Protein AF-A0A413KBB9-F1 (afdb_monomer_lite)

Secondary structure (DSSP, 8-state):
-PPPHHHHHTT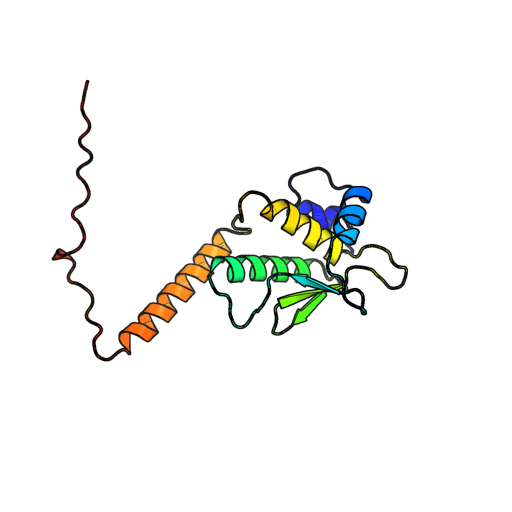T-SS---HHHHHHHHHTS---TTSEEEESS-GGG-SSHHHHHHHHHHHHHHHHTT-TTEEEETTEEEEE-B-TTSPBPHHHHHHHHHHHHHTTT---S-HHHHHHHHHHHHHHHHHHHHTSTT--PPPGGGS-----------

Foldseek 3Di:
DADDLQRLLVLAAPDHDDQVLLVVVLVVFPQDPQQKGFDLFAQPCPVDLQSVLQQVVLVVSVVVNVFPQWDDDRTGIIGRQADPVRGGGSSSSNVSSVCNNCVPPNDRSDPVSSVVSRVVVVVVVVVVLVPDPDDDDPPPVPVDPPPPPPPPDD

Sequence (154 aa):
MTITLEQAAERFIPHEFTIDGLDKWLTNQNIDVDGDSRFFHSWHHYENALDEANANVCIRELKGMDADCWTNHDNGIIVHMRDENGEPTIGAAFMYGVEEYLTDAYPVLDDTEFSEVEDRWLRDWFDQEKGAKDWEPKPLAEAIPPREIQFKRN

Structure (mmCIF, N/CA/C/O backbone):
data_AF-A0A413KBB9-F1
#
_entry.id   AF-A0A413KBB9-F1
#
loop_
_atom_site.group_PDB
_atom_site.id
_atom_site.type_symbol
_atom_site.label_atom_id
_atom_site.label_alt_id
_atom_site.label_comp_id
_atom_site.label_asym_id
_atom_site.label_entity_id
_atom_site.label_seq_id
_atom_site.pdbx_PDB_ins_code
_atom_site.Cartn_x
_atom_site.Cartn_y
_atom_site.Cartn_z
_atom_site.occupancy
_atom_site.B_iso_or_equiv
_atom_site.auth_seq_id
_atom_site.auth_comp_id
_atom_site.auth_asym_id
_atom_site.auth_atom_id
_atom_site.pdbx_PDB_model_num
ATOM 1 N N . MET A 1 1 ? -11.221 -2.713 -17.717 1.00 52.22 1 MET A N 1
ATOM 2 C CA . MET A 1 1 ? -10.497 -1.548 -18.270 1.00 52.22 1 MET A CA 1
ATOM 3 C C . MET A 1 1 ? -9.128 -1.609 -17.634 1.00 52.22 1 MET A C 1
ATOM 5 O O . MET A 1 1 ? -9.079 -1.579 -16.417 1.00 52.22 1 MET A O 1
ATOM 9 N N . THR A 1 2 ? -8.070 -1.832 -18.410 1.00 72.31 2 THR A N 1
ATOM 10 C CA . THR A 1 2 ? -6.716 -2.016 -17.863 1.00 72.31 2 THR A CA 1
ATOM 11 C C . THR A 1 2 ? -6.136 -0.649 -17.515 1.00 72.31 2 THR A C 1
ATOM 13 O O . THR A 1 2 ? -6.118 0.228 -18.380 1.00 72.31 2 THR A O 1
ATOM 16 N N . ILE A 1 3 ? -5.739 -0.449 -16.258 1.00 87.19 3 ILE A N 1
ATOM 17 C CA . ILE A 1 3 ? -5.095 0.789 -15.799 1.00 87.19 3 ILE A CA 1
ATOM 18 C C . ILE A 1 3 ? -3.593 0.782 -16.129 1.00 87.19 3 ILE A C 1
ATOM 20 O O . ILE A 1 3 ? -3.018 -0.281 -16.357 1.00 87.19 3 ILE A O 1
ATOM 24 N N . THR A 1 4 ? -2.960 1.954 -16.180 1.00 91.12 4 THR A N 1
ATOM 25 C CA . THR A 1 4 ? -1.511 2.098 -16.418 1.00 91.12 4 THR A CA 1
ATOM 26 C C . THR A 1 4 ? -0.709 2.146 -15.111 1.00 91.12 4 THR A C 1
ATOM 28 O O . THR A 1 4 ? -1.274 2.371 -14.042 1.00 91.12 4 THR A O 1
ATOM 31 N N . LEU A 1 5 ? 0.621 1.972 -15.194 1.00 92.25 5 LEU A N 1
ATOM 32 C CA . LEU A 1 5 ? 1.537 2.145 -14.050 1.00 92.25 5 LEU A CA 1
ATOM 33 C C . LEU A 1 5 ? 1.397 3.541 -13.426 1.00 92.25 5 LEU A C 1
ATOM 35 O O . LEU A 1 5 ? 1.268 3.673 -12.215 1.00 92.25 5 LEU A O 1
ATOM 39 N N . GLU A 1 6 ? 1.353 4.569 -14.273 1.00 93.50 6 GLU A N 1
ATOM 40 C CA . GLU A 1 6 ? 1.140 5.962 -13.874 1.00 93.50 6 GLU A CA 1
ATOM 41 C C . GLU A 1 6 ? -0.170 6.122 -13.096 1.00 93.50 6 GLU A C 1
ATOM 43 O O . GLU A 1 6 ? -0.155 6.578 -11.960 1.00 93.50 6 GLU A O 1
ATOM 48 N N . GLN A 1 7 ? -1.287 5.621 -13.634 1.00 91.75 7 GLN A N 1
ATOM 49 C CA . GLN A 1 7 ? -2.593 5.687 -12.966 1.00 91.75 7 GLN A CA 1
ATOM 50 C C . GLN A 1 7 ? -2.635 4.939 -11.625 1.00 91.75 7 GLN A C 1
ATOM 52 O O . GLN A 1 7 ? -3.439 5.288 -10.759 1.00 91.75 7 GLN A O 1
ATOM 57 N N . ALA A 1 8 ? -1.820 3.895 -11.464 1.00 91.50 8 ALA A N 1
ATOM 58 C CA . ALA A 1 8 ? -1.697 3.159 -10.211 1.00 91.50 8 ALA A CA 1
ATOM 59 C C . ALA A 1 8 ? -0.905 3.958 -9.166 1.00 91.50 8 ALA A C 1
ATOM 61 O O . ALA A 1 8 ? -1.345 4.074 -8.022 1.00 91.50 8 ALA A O 1
ATOM 62 N N . ALA A 1 9 ? 0.228 4.541 -9.566 1.00 90.88 9 ALA A N 1
ATOM 63 C CA . ALA A 1 9 ? 1.073 5.349 -8.691 1.00 90.88 9 ALA A CA 1
ATOM 64 C C . ALA A 1 9 ? 0.386 6.661 -8.278 1.00 90.88 9 ALA A C 1
ATOM 66 O O . ALA A 1 9 ? 0.387 7.021 -7.101 1.00 90.88 9 ALA A O 1
ATOM 67 N N . GLU A 1 10 ? -0.272 7.338 -9.224 1.00 91.19 10 GLU A N 1
ATOM 68 C CA . GLU A 1 10 ? -0.958 8.628 -9.041 1.00 91.19 10 GLU A CA 1
ATOM 69 C C . GLU A 1 10 ? -2.121 8.605 -8.045 1.00 91.19 10 GLU A C 1
ATOM 71 O O . GLU A 1 10 ? -2.655 9.654 -7.689 1.00 91.19 10 GLU A O 1
ATOM 76 N N . ARG A 1 11 ? -2.503 7.428 -7.538 1.00 86.38 11 ARG A N 1
ATOM 77 C CA . ARG A 1 11 ? -3.451 7.324 -6.424 1.00 86.38 11 ARG A CA 1
ATOM 78 C C . ARG A 1 11 ? -2.941 7.995 -5.157 1.00 86.38 11 ARG A C 1
ATOM 80 O O . ARG A 1 11 ? -3.740 8.593 -4.442 1.00 86.38 11 ARG A O 1
ATOM 87 N N . PHE A 1 12 ? -1.644 7.873 -4.890 1.00 88.00 12 PHE A N 1
ATOM 88 C CA . PHE A 1 12 ? -1.044 8.329 -3.638 1.00 88.00 12 PHE A CA 1
ATOM 89 C C . PHE A 1 12 ? 0.277 9.073 -3.828 1.00 88.00 12 PHE A C 1
ATOM 91 O O . PHE A 1 12 ? 0.669 9.821 -2.935 1.00 88.00 12 PHE A O 1
ATOM 98 N N . ILE A 1 13 ? 0.941 8.946 -4.982 1.00 88.25 13 ILE A N 1
ATOM 99 C CA . ILE A 1 13 ? 2.221 9.619 -5.199 1.00 88.25 13 ILE A CA 1
ATOM 100 C C . ILE A 1 13 ? 2.046 11.153 -5.115 1.00 88.25 13 ILE A C 1
ATOM 102 O O . ILE A 1 13 ? 1.178 11.724 -5.780 1.00 88.25 13 ILE A O 1
ATOM 106 N N . PRO A 1 14 ? 2.841 11.857 -4.289 1.00 83.06 14 PRO A N 1
ATOM 107 C CA . PRO A 1 14 ? 2.650 13.290 -4.058 1.00 83.06 14 PRO A CA 1
ATOM 108 C C . PRO A 1 14 ? 3.255 14.173 -5.165 1.00 83.06 14 PRO A C 1
ATOM 110 O O . PRO A 1 14 ? 3.176 15.401 -5.094 1.00 83.06 14 PRO A O 1
ATOM 113 N N . HIS A 1 15 ? 3.892 13.570 -6.169 1.00 84.69 15 HIS A N 1
ATOM 114 C CA . HIS A 1 15 ? 4.622 14.245 -7.240 1.00 84.69 15 HIS A CA 1
ATOM 115 C C . HIS A 1 15 ? 4.411 13.551 -8.592 1.00 84.69 15 HIS A C 1
ATOM 117 O O . HIS A 1 15 ? 3.754 12.524 -8.673 1.00 84.69 15 HIS A O 1
ATOM 123 N N . GLU A 1 16 ? 4.983 14.099 -9.665 1.00 89.50 16 GLU A N 1
ATOM 124 C CA . GLU A 1 16 ? 4.898 13.497 -11.001 1.00 89.50 16 GLU A CA 1
ATOM 125 C C . GLU A 1 16 ? 5.504 12.084 -11.015 1.00 89.50 16 GLU A C 1
ATOM 127 O O . GLU A 1 16 ? 6.599 11.855 -10.484 1.00 89.50 16 GLU A O 1
ATOM 132 N N . PHE A 1 17 ? 4.781 11.135 -11.611 1.00 92.25 17 PHE A N 1
ATOM 133 C CA . PHE A 1 17 ? 5.244 9.764 -11.770 1.00 92.25 17 PHE A CA 1
ATOM 134 C C . PHE A 1 17 ? 6.351 9.680 -12.826 1.00 92.25 17 PHE A C 1
ATOM 136 O O . PHE A 1 17 ? 6.255 10.254 -13.909 1.00 92.25 17 PHE A O 1
ATOM 143 N N . THR A 1 18 ? 7.397 8.904 -12.536 1.00 93.81 18 THR A N 1
ATOM 144 C CA . THR A 1 18 ? 8.439 8.582 -13.518 1.00 93.81 18 THR A CA 1
ATOM 145 C C . THR A 1 18 ? 8.792 7.102 -13.448 1.00 93.81 18 THR A C 1
ATOM 147 O O . THR A 1 18 ? 8.936 6.542 -12.360 1.00 93.81 18 THR A O 1
ATOM 150 N N . ILE A 1 19 ? 8.977 6.474 -14.614 1.00 92.81 19 ILE A N 1
ATOM 151 C CA . ILE A 1 19 ? 9.423 5.074 -14.703 1.00 92.81 19 ILE A CA 1
ATOM 152 C C . ILE A 1 19 ? 10.806 4.906 -14.065 1.00 92.81 19 ILE A C 1
ATOM 154 O O . ILE A 1 19 ? 10.997 3.990 -13.274 1.00 92.81 19 ILE A O 1
ATOM 158 N N . ASP A 1 20 ? 11.732 5.840 -14.303 1.00 93.38 20 ASP A N 1
ATOM 159 C CA . ASP A 1 20 ? 13.063 5.822 -13.682 1.00 93.38 20 ASP A CA 1
ATOM 160 C C . ASP A 1 20 ? 12.996 5.875 -12.142 1.00 93.38 20 ASP A C 1
ATOM 162 O O . ASP A 1 20 ? 13.803 5.243 -11.457 1.00 93.38 20 ASP A O 1
ATOM 166 N N . GLY A 1 21 ? 12.039 6.629 -11.585 1.00 92.44 21 GLY A N 1
ATOM 167 C CA . GLY A 1 21 ? 11.790 6.697 -10.145 1.00 92.44 21 GLY A CA 1
ATOM 168 C C . GLY A 1 21 ? 11.307 5.361 -9.587 1.00 92.44 21 GLY A C 1
ATOM 169 O O . GLY A 1 21 ? 11.883 4.863 -8.618 1.00 92.44 21 GLY A O 1
ATOM 170 N N . LEU A 1 22 ? 10.324 4.749 -10.254 1.00 93.81 22 LEU A N 1
ATOM 171 C CA . LEU A 1 22 ? 9.814 3.420 -9.919 1.00 93.81 22 LEU A CA 1
ATOM 172 C C . LEU A 1 22 ? 10.915 2.356 -9.993 1.00 93.81 22 LEU A C 1
ATOM 174 O O . LEU A 1 22 ? 11.084 1.584 -9.052 1.00 93.81 22 LEU A O 1
ATOM 178 N N . ASP A 1 23 ? 11.707 2.332 -11.065 1.00 92.88 23 ASP A N 1
ATOM 179 C CA . ASP A 1 23 ? 12.799 1.369 -11.212 1.00 92.88 23 ASP A CA 1
ATOM 180 C C . ASP A 1 23 ? 13.868 1.550 -10.135 1.00 92.88 23 ASP A C 1
ATOM 182 O O . ASP A 1 23 ? 14.328 0.572 -9.541 1.00 92.88 23 ASP A O 1
ATOM 186 N N . LYS A 1 24 ? 14.236 2.795 -9.820 1.00 92.38 24 LYS A N 1
ATOM 187 C CA . LYS A 1 24 ? 15.177 3.080 -8.735 1.00 92.38 24 LYS A CA 1
ATOM 188 C C . LYS A 1 24 ? 14.621 2.643 -7.381 1.00 92.38 24 LYS A C 1
ATOM 190 O O . LYS A 1 24 ? 15.363 2.056 -6.594 1.00 92.38 24 LYS A O 1
ATOM 195 N N . TRP A 1 25 ? 13.349 2.909 -7.101 1.00 92.75 25 TRP A N 1
ATOM 196 C CA . TRP A 1 25 ? 12.696 2.439 -5.882 1.00 92.75 25 TRP A CA 1
ATOM 197 C C . TRP A 1 25 ? 12.706 0.906 -5.817 1.00 92.75 25 TRP A C 1
ATOM 199 O O . TRP A 1 25 ? 13.171 0.359 -4.820 1.00 92.75 25 TRP A O 1
ATOM 209 N N . LEU A 1 26 ? 12.361 0.217 -6.913 1.00 92.44 26 LEU A N 1
ATOM 210 C CA . LEU A 1 26 ? 12.401 -1.247 -7.022 1.00 92.44 26 LEU A CA 1
ATOM 211 C C . LEU A 1 26 ? 13.779 -1.836 -6.704 1.00 92.44 26 LEU A C 1
ATOM 213 O O . LEU A 1 26 ? 13.853 -2.897 -6.091 1.00 92.44 26 LEU A O 1
ATOM 217 N N . THR A 1 27 ? 14.879 -1.164 -7.070 1.00 88.81 27 THR A N 1
ATOM 218 C CA . THR A 1 27 ? 16.230 -1.657 -6.724 1.00 88.81 27 THR A CA 1
ATOM 219 C C . THR A 1 27 ? 16.529 -1.666 -5.225 1.00 88.81 27 THR A C 1
ATOM 221 O O . THR A 1 27 ? 17.425 -2.389 -4.792 1.00 88.81 27 THR A O 1
ATOM 224 N N . ASN A 1 28 ? 15.796 -0.877 -4.437 1.00 86.75 28 ASN A N 1
ATOM 225 C CA . ASN A 1 28 ? 15.957 -0.799 -2.987 1.00 86.75 28 ASN A CA 1
ATOM 226 C C . ASN A 1 28 ? 14.958 -1.690 -2.235 1.00 86.75 28 ASN A C 1
ATOM 228 O O . ASN A 1 28 ? 15.038 -1.782 -1.010 1.00 86.75 28 ASN A O 1
ATOM 232 N N . GLN A 1 29 ? 14.030 -2.335 -2.946 1.00 86.62 29 GLN A N 1
ATOM 233 C CA . GLN A 1 29 ? 13.030 -3.205 -2.345 1.00 86.62 29 GLN A CA 1
ATOM 234 C C . GLN A 1 29 ? 13.617 -4.576 -2.012 1.00 86.62 29 GLN A C 1
ATOM 236 O O . GLN A 1 29 ? 14.437 -5.127 -2.751 1.00 86.62 29 GLN A O 1
ATOM 241 N N . ASN A 1 30 ? 13.176 -5.147 -0.891 1.00 81.75 30 ASN A N 1
ATOM 242 C CA . ASN A 1 30 ? 13.556 -6.499 -0.493 1.00 81.75 30 ASN A CA 1
ATOM 243 C C . ASN A 1 30 ? 12.678 -7.525 -1.224 1.00 81.75 30 ASN A C 1
ATOM 245 O O . ASN A 1 30 ? 11.781 -8.119 -0.628 1.00 81.75 30 ASN A O 1
ATOM 249 N N . ILE A 1 31 ? 12.929 -7.663 -2.525 1.00 84.62 31 ILE A N 1
ATOM 250 C CA . ILE A 1 31 ? 12.218 -8.575 -3.420 1.00 84.62 31 ILE A CA 1
ATOM 251 C C . ILE A 1 31 ? 12.733 -9.999 -3.191 1.00 84.62 31 ILE A C 1
ATOM 253 O O . ILE A 1 31 ? 13.946 -10.232 -3.190 1.00 84.62 31 ILE A O 1
ATOM 257 N N . ASP A 1 32 ? 11.826 -10.945 -2.972 1.00 83.69 32 ASP A N 1
ATOM 258 C CA . ASP A 1 32 ? 12.185 -12.346 -2.783 1.00 83.69 32 ASP A CA 1
ATOM 259 C C . ASP A 1 32 ? 12.524 -13.064 -4.105 1.00 83.69 32 ASP A C 1
ATOM 261 O O . ASP A 1 32 ? 12.627 -12.464 -5.177 1.00 83.69 32 ASP A O 1
ATOM 265 N N . VAL A 1 33 ? 12.773 -14.374 -4.020 1.00 80.50 33 VAL A N 1
ATOM 266 C CA . VAL A 1 33 ? 13.179 -15.191 -5.176 1.00 80.50 33 VAL A CA 1
ATOM 267 C C . VAL A 1 33 ? 12.089 -15.335 -6.238 1.00 80.50 33 VAL A C 1
ATOM 269 O O . VAL A 1 33 ? 12.428 -15.639 -7.381 1.00 80.50 33 VAL A O 1
ATOM 272 N N . ASP A 1 34 ? 10.827 -15.120 -5.868 1.00 80.44 34 ASP A N 1
ATOM 273 C CA . ASP A 1 34 ? 9.669 -15.236 -6.753 1.00 80.44 34 ASP A CA 1
ATOM 274 C C . ASP A 1 34 ? 9.286 -13.878 -7.366 1.00 80.44 34 ASP A C 1
ATOM 276 O O . ASP A 1 34 ? 8.425 -13.811 -8.241 1.00 80.44 34 ASP A O 1
ATOM 280 N N . GLY A 1 35 ? 9.995 -12.807 -6.991 1.00 83.25 35 GLY A N 1
ATOM 281 C CA . GLY A 1 35 ? 9.743 -11.461 -7.493 1.00 83.25 35 GLY A CA 1
ATOM 282 C C . GLY A 1 35 ? 8.777 -10.665 -6.623 1.00 83.25 35 GLY A C 1
ATOM 283 O O . GLY A 1 35 ? 8.288 -9.629 -7.078 1.00 83.25 35 GLY A O 1
ATOM 284 N N . ASP A 1 36 ? 8.539 -11.092 -5.383 1.00 88.62 36 ASP A N 1
ATOM 285 C CA . ASP A 1 36 ? 7.502 -10.527 -4.527 1.00 88.62 36 ASP A CA 1
ATOM 286 C C . ASP A 1 36 ? 8.075 -9.625 -3.439 1.00 88.62 36 ASP A C 1
ATOM 288 O O . ASP A 1 36 ? 9.158 -9.860 -2.899 1.00 88.62 36 ASP A O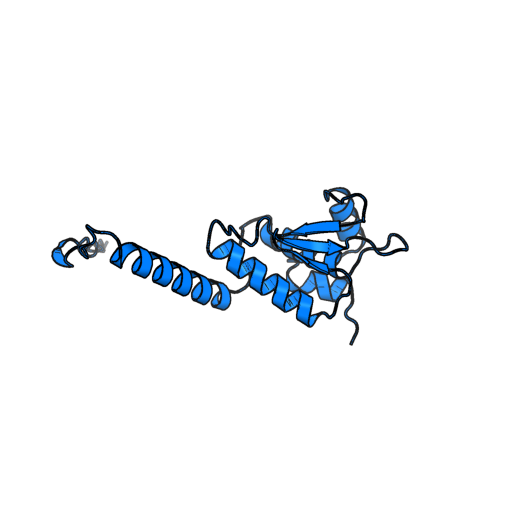 1
ATOM 292 N N . SER A 1 37 ? 7.320 -8.588 -3.080 1.00 89.25 37 SER A N 1
ATOM 293 C CA . SER A 1 37 ? 7.568 -7.779 -1.887 1.00 89.25 37 SER A CA 1
ATOM 294 C C . SER A 1 37 ? 6.344 -7.773 -0.982 1.00 89.25 37 SER A C 1
ATOM 296 O O . SER A 1 37 ? 5.219 -8.059 -1.399 1.00 89.25 37 SER A O 1
ATOM 298 N N . ARG A 1 38 ? 6.568 -7.454 0.293 1.00 86.44 38 ARG A N 1
ATOM 299 C CA . ARG A 1 38 ? 5.513 -7.377 1.305 1.00 86.44 38 ARG A CA 1
ATOM 300 C C . ARG A 1 38 ? 5.233 -5.943 1.693 1.00 86.44 38 ARG A C 1
ATOM 302 O O . ARG A 1 38 ? 6.149 -5.177 1.972 1.00 86.44 38 ARG A O 1
ATOM 309 N N . PHE A 1 39 ? 3.950 -5.661 1.841 1.00 77.25 39 PHE A N 1
ATOM 310 C CA . PHE A 1 39 ? 3.418 -4.389 2.283 1.00 77.25 39 PHE A CA 1
ATOM 311 C C . PHE A 1 39 ? 2.517 -4.595 3.517 1.00 77.25 39 PHE A C 1
ATOM 313 O O . PHE A 1 39 ? 1.803 -5.597 3.582 1.00 77.25 39 PHE A O 1
ATOM 320 N N . PHE A 1 40 ? 2.600 -3.694 4.513 1.00 73.25 40 PHE A N 1
ATOM 321 C CA . PHE A 1 40 ? 1.959 -3.795 5.844 1.00 73.25 40 PHE A CA 1
ATOM 322 C C . PHE A 1 40 ? 2.100 -5.183 6.507 1.00 73.25 40 PHE A C 1
ATOM 324 O O . PHE A 1 40 ? 1.244 -6.060 6.380 1.00 73.25 40 PHE A O 1
ATOM 331 N N . HIS A 1 41 ? 3.212 -5.402 7.215 1.00 61.72 41 HIS A N 1
ATOM 332 C CA . HIS A 1 41 ? 3.543 -6.703 7.807 1.00 61.72 41 HIS A CA 1
ATOM 333 C C . HIS A 1 41 ? 2.536 -7.121 8.900 1.00 61.72 41 HIS A C 1
ATOM 335 O O . HIS A 1 41 ? 2.216 -6.329 9.783 1.00 61.72 41 HIS A O 1
ATOM 341 N N . SER A 1 42 ? 2.153 -8.407 8.921 1.00 51.91 42 SER A N 1
ATOM 342 C CA . SER A 1 42 ? 1.401 -9.086 10.006 1.00 51.91 42 SER A CA 1
ATOM 343 C C . SER A 1 42 ? -0.097 -8.724 10.153 1.00 51.91 42 SER A C 1
ATOM 345 O O . SER A 1 42 ? -0.539 -8.214 11.176 1.00 51.91 42 SER A O 1
ATOM 347 N N . TRP A 1 43 ? -0.912 -9.122 9.166 1.00 46.44 43 TRP A N 1
ATOM 348 C CA . TRP A 1 43 ? -2.382 -8.953 9.113 1.00 46.44 43 TRP A CA 1
ATOM 349 C C . TRP A 1 43 ? -3.160 -9.466 10.347 1.00 46.44 43 TRP A C 1
ATOM 351 O O . TRP A 1 43 ? -4.193 -8.914 10.716 1.00 46.44 43 TRP A O 1
ATOM 361 N N . HIS A 1 44 ? -2.695 -10.521 11.023 1.00 49.19 44 HIS A N 1
ATOM 362 C CA . HIS A 1 44 ? -3.370 -11.053 12.223 1.00 49.19 44 HIS A CA 1
ATOM 363 C C . HIS A 1 44 ? -2.991 -10.353 13.534 1.00 49.19 44 HIS A C 1
ATOM 365 O O . HIS A 1 44 ? -3.559 -10.663 14.584 1.00 49.19 44 HIS A O 1
ATOM 371 N N . HIS A 1 45 ? -2.040 -9.424 13.475 1.00 54.09 45 HIS A N 1
ATOM 372 C CA . HIS A 1 45 ? -1.516 -8.692 14.619 1.00 54.09 45 HIS A CA 1
ATOM 373 C C . HIS A 1 45 ? -1.248 -7.245 14.229 1.00 54.09 45 HIS A C 1
ATOM 375 O O . HIS A 1 45 ? -0.166 -6.732 14.510 1.00 54.09 45 HIS A O 1
ATOM 381 N N . TYR A 1 46 ? -2.215 -6.584 13.583 1.00 63.22 46 TYR A N 1
ATOM 382 C CA . TYR A 1 46 ? -2.180 -5.129 13.547 1.00 63.22 46 TYR A CA 1
ATOM 383 C C . TYR A 1 46 ? -1.932 -4.641 14.972 1.00 63.22 46 TYR A C 1
ATOM 385 O O . TYR A 1 46 ? -2.638 -5.028 15.904 1.00 63.22 46 TYR A O 1
ATOM 393 N N . GLU A 1 47 ? -0.856 -3.885 15.161 1.00 69.12 47 GLU A N 1
ATOM 394 C CA . GLU A 1 47 ? -0.494 -3.374 16.483 1.00 69.12 47 GLU A CA 1
ATOM 395 C C . GLU A 1 47 ? -1.321 -2.125 16.818 1.00 69.12 47 GLU A C 1
ATOM 397 O O . GLU A 1 47 ? -1.413 -1.719 17.976 1.00 69.12 47 GLU A O 1
ATOM 402 N N . ASN A 1 48 ? -1.936 -1.517 15.799 1.00 78.88 48 ASN A N 1
ATOM 403 C CA . ASN A 1 48 ? -2.743 -0.314 15.908 1.00 78.88 48 ASN A CA 1
ATOM 404 C C . ASN A 1 48 ? -3.805 -0.230 14.790 1.00 78.88 48 ASN A C 1
ATOM 406 O O . ASN A 1 48 ? -3.688 -0.853 13.735 1.00 78.88 48 ASN A O 1
ATOM 410 N N . ALA A 1 49 ? -4.831 0.589 15.033 1.00 85.38 49 ALA A N 1
ATOM 411 C CA . ALA A 1 49 ? -5.943 0.826 14.113 1.00 85.38 49 ALA A CA 1
ATOM 412 C C . ALA A 1 49 ? -5.524 1.509 12.795 1.00 85.38 49 ALA A C 1
ATOM 414 O O . ALA A 1 49 ? -6.191 1.337 11.778 1.00 85.38 49 ALA A O 1
ATOM 415 N N . LEU A 1 50 ? -4.432 2.282 12.802 1.00 86.56 50 LEU A N 1
ATOM 416 C CA . LEU A 1 50 ? -3.962 3.020 11.627 1.00 86.56 50 LEU A CA 1
ATOM 417 C C . LEU A 1 50 ? -3.413 2.076 10.555 1.00 86.56 50 LEU A C 1
ATOM 419 O O . LEU A 1 50 ? -3.759 2.215 9.384 1.00 86.56 50 LEU A O 1
ATOM 423 N N . ASP A 1 51 ? -2.612 1.091 10.956 1.00 84.75 51 ASP A N 1
ATOM 424 C CA . ASP A 1 51 ? -2.055 0.087 10.051 1.00 84.75 51 ASP A CA 1
ATOM 425 C C . ASP A 1 51 ? -3.153 -0.787 9.439 1.00 84.75 51 ASP A C 1
ATOM 427 O O . ASP A 1 51 ? -3.115 -1.074 8.242 1.00 84.75 51 ASP A O 1
ATOM 431 N N . GLU A 1 52 ? -4.162 -1.168 10.231 1.00 86.62 52 GLU A N 1
ATOM 432 C CA . GLU A 1 52 ? -5.312 -1.916 9.715 1.00 86.62 52 GLU A CA 1
ATOM 433 C C . GLU A 1 52 ? -6.120 -1.079 8.716 1.00 86.62 52 GLU A C 1
ATOM 435 O O . GLU A 1 52 ? -6.436 -1.555 7.625 1.00 86.62 52 GLU A O 1
ATOM 440 N N . ALA A 1 53 ? -6.420 0.180 9.050 1.00 89.38 53 ALA A N 1
ATOM 441 C CA . ALA A 1 53 ? -7.160 1.073 8.164 1.00 89.38 53 ALA A CA 1
ATOM 442 C C . ALA A 1 53 ? -6.411 1.316 6.846 1.00 89.38 53 ALA A C 1
ATOM 444 O O . ALA A 1 53 ? -6.976 1.147 5.765 1.00 89.38 53 ALA A O 1
ATOM 445 N N . ASN A 1 54 ? -5.118 1.640 6.915 1.00 89.44 54 ASN A N 1
ATOM 446 C CA . ASN A 1 54 ? -4.305 1.867 5.726 1.00 89.44 54 ASN A CA 1
ATOM 447 C C . ASN A 1 54 ? -4.197 0.593 4.865 1.00 89.44 54 ASN A C 1
ATOM 449 O O . ASN A 1 54 ? -4.337 0.660 3.642 1.00 89.44 54 ASN A O 1
ATOM 453 N N . ALA A 1 55 ? -4.048 -0.585 5.478 1.00 88.25 55 ALA A N 1
ATOM 454 C CA . ALA A 1 55 ? -4.050 -1.848 4.745 1.00 88.25 55 ALA A CA 1
ATOM 455 C C . ALA A 1 55 ? -5.405 -2.150 4.074 1.00 88.25 55 ALA A C 1
ATOM 457 O O . ALA A 1 55 ? -5.431 -2.589 2.918 1.00 88.25 55 ALA A O 1
ATOM 458 N N . ASN A 1 56 ? -6.531 -1.872 4.743 1.00 89.25 56 ASN A N 1
ATOM 459 C CA . ASN A 1 56 ? -7.872 -2.031 4.170 1.00 89.25 56 ASN A CA 1
ATOM 460 C C . ASN A 1 56 ? -8.074 -1.152 2.932 1.00 89.25 56 ASN A C 1
ATOM 462 O O . ASN A 1 56 ? -8.578 -1.636 1.912 1.00 89.25 56 ASN A O 1
ATOM 466 N N . VAL A 1 57 ? -7.639 0.113 2.994 1.00 91.19 57 VAL A N 1
ATOM 467 C CA . VAL A 1 57 ? -7.660 1.027 1.842 1.00 91.19 57 VAL A CA 1
ATOM 468 C C . VAL A 1 57 ? -6.851 0.435 0.696 1.00 91.19 57 VAL A C 1
ATOM 470 O O . VAL A 1 57 ? -7.365 0.306 -0.415 1.00 91.19 57 VAL A O 1
ATOM 473 N N . CYS A 1 58 ? -5.621 -0.003 0.956 1.00 90.38 58 CYS A N 1
ATOM 474 C CA . CYS A 1 58 ? -4.762 -0.551 -0.086 1.00 90.38 58 CYS A CA 1
ATOM 475 C C . CYS A 1 58 ? -5.345 -1.804 -0.743 1.00 90.38 58 CYS A C 1
ATOM 477 O O . CYS A 1 58 ? -5.310 -1.921 -1.966 1.00 90.38 58 CYS A O 1
ATOM 479 N N . ILE A 1 59 ? -5.966 -2.702 0.022 1.00 88.62 59 ILE A N 1
ATOM 480 C CA . ILE A 1 59 ? -6.663 -3.869 -0.538 1.00 88.62 59 ILE A CA 1
ATOM 481 C C . ILE A 1 59 ? -7.860 -3.453 -1.388 1.00 88.62 59 ILE A C 1
ATOM 483 O O . ILE A 1 59 ? -8.091 -4.036 -2.449 1.00 88.62 59 ILE A O 1
ATOM 487 N N . ARG A 1 60 ? -8.657 -2.487 -0.924 1.00 90.00 60 ARG A N 1
ATOM 488 C CA . ARG A 1 60 ? -9.819 -1.988 -1.669 1.00 90.00 60 ARG A CA 1
ATOM 489 C C . ARG A 1 60 ? -9.388 -1.420 -3.019 1.00 90.00 60 ARG A C 1
ATOM 491 O O . ARG A 1 60 ? -9.994 -1.756 -4.036 1.00 90.00 60 ARG A O 1
ATOM 498 N N . GLU A 1 61 ? -8.319 -0.633 -3.024 1.00 90.38 61 GLU A N 1
ATOM 499 C CA . GLU A 1 61 ? -7.740 -0.062 -4.236 1.00 90.38 61 GLU A CA 1
ATOM 500 C C . GLU A 1 61 ? -7.180 -1.147 -5.167 1.00 90.38 61 GLU A C 1
ATOM 502 O O . GLU A 1 61 ? -7.559 -1.205 -6.336 1.00 90.38 61 GLU A O 1
ATOM 507 N N . LEU A 1 62 ? -6.376 -2.079 -4.647 1.00 88.38 62 LEU A N 1
ATOM 508 C CA . LEU A 1 62 ? -5.821 -3.206 -5.407 1.00 88.38 62 LEU A CA 1
ATOM 509 C C . LEU A 1 62 ? -6.899 -4.103 -6.035 1.00 88.38 62 LEU A C 1
ATOM 511 O O . LEU A 1 62 ? -6.782 -4.486 -7.200 1.00 88.38 62 LEU A O 1
ATOM 515 N N . LYS A 1 63 ? -7.997 -4.381 -5.319 1.00 87.50 63 LYS A N 1
ATOM 516 C CA . LYS A 1 63 ? -9.166 -5.096 -5.868 1.00 87.50 63 LYS A CA 1
ATOM 517 C C . LYS A 1 63 ? -9.858 -4.313 -6.981 1.00 87.50 63 LYS A C 1
ATOM 519 O O . LYS A 1 63 ? -10.309 -4.910 -7.953 1.00 87.50 63 LYS A O 1
ATOM 524 N N . GLY A 1 64 ? -9.964 -2.992 -6.839 1.00 85.88 64 GLY A N 1
ATOM 525 C CA . GLY A 1 64 ? -10.565 -2.123 -7.852 1.00 85.88 64 GLY A CA 1
ATOM 526 C C . GLY A 1 64 ? -9.731 -2.011 -9.132 1.00 85.88 64 GLY A C 1
ATOM 527 O O . GLY A 1 64 ? -10.276 -1.685 -10.186 1.00 85.88 64 GLY A O 1
ATOM 528 N N . MET A 1 65 ? -8.430 -2.293 -9.043 1.00 84.94 65 MET A N 1
ATOM 529 C CA . MET A 1 65 ? -7.484 -2.230 -10.158 1.00 84.94 65 MET A CA 1
ATOM 530 C C . MET A 1 65 ? -7.354 -3.545 -10.943 1.00 84.94 65 MET A C 1
ATOM 532 O O . MET A 1 65 ? -6.680 -3.542 -11.971 1.00 84.94 65 MET A O 1
ATOM 536 N N . ASP A 1 66 ? -8.020 -4.624 -10.500 1.00 68.56 66 ASP A N 1
ATOM 537 C CA . ASP A 1 66 ? -8.037 -5.961 -11.134 1.00 68.56 66 ASP A CA 1
ATOM 538 C C . ASP A 1 66 ? -6.635 -6.425 -11.563 1.00 68.56 66 ASP A C 1
ATOM 540 O O . ASP A 1 66 ? -6.403 -6.881 -12.682 1.00 68.56 66 ASP A O 1
ATOM 544 N N . ALA A 1 67 ? -5.659 -6.180 -10.689 1.00 64.56 67 ALA A N 1
ATOM 545 C CA . ALA A 1 67 ? -4.263 -6.388 -11.003 1.00 64.56 67 ALA A CA 1
ATOM 546 C C . ALA A 1 67 ? -3.866 -7.810 -10.584 1.00 64.56 67 ALA A C 1
ATOM 548 O O . ALA A 1 67 ? -3.813 -8.104 -9.393 1.00 64.56 67 ALA A O 1
ATOM 549 N N . ASP A 1 68 ? -3.532 -8.675 -11.543 1.00 70.44 68 ASP A N 1
ATOM 550 C CA . ASP A 1 68 ? -3.024 -10.043 -11.305 1.00 70.44 68 ASP A CA 1
ATOM 551 C C . ASP A 1 68 ? -1.680 -10.077 -10.536 1.00 70.44 68 ASP A C 1
ATOM 553 O O . ASP A 1 68 ? -1.088 -11.129 -10.317 1.00 70.44 68 ASP A O 1
ATOM 557 N N . CYS A 1 69 ? -1.166 -8.914 -10.135 1.00 76.38 69 CYS A N 1
ATOM 558 C CA . CYS A 1 69 ? 0.147 -8.703 -9.547 1.00 76.38 69 CYS A CA 1
ATOM 559 C C . CYS A 1 69 ? 0.114 -8.492 -8.021 1.00 76.38 69 CYS A C 1
ATOM 561 O O . CYS A 1 69 ? 0.995 -7.831 -7.473 1.00 76.38 69 CYS A O 1
ATOM 563 N N . TRP A 1 70 ? -0.900 -8.999 -7.320 1.00 88.62 70 TRP A N 1
ATOM 564 C CA . TRP A 1 70 ? -0.898 -9.028 -5.856 1.00 88.62 70 TRP A CA 1
ATOM 565 C C . TRP A 1 70 ? -1.715 -10.200 -5.312 1.00 88.62 70 TRP A C 1
ATOM 567 O O . TRP A 1 70 ? -2.647 -10.693 -5.949 1.00 88.62 70 TRP A O 1
ATOM 577 N N . THR A 1 71 ? -1.396 -10.616 -4.092 1.00 86.31 71 THR A N 1
ATOM 578 C CA . THR A 1 71 ? -2.177 -11.590 -3.333 1.00 86.31 71 THR A CA 1
ATOM 579 C C . THR A 1 71 ? -2.344 -11.131 -1.890 1.00 86.31 71 THR A C 1
ATOM 581 O O . THR A 1 71 ? -1.450 -10.538 -1.284 1.00 86.31 71 THR A O 1
ATOM 584 N N . ASN A 1 72 ? -3.523 -11.392 -1.322 1.00 79.81 72 ASN A N 1
ATOM 585 C CA . ASN A 1 72 ? -3.727 -11.215 0.111 1.00 79.81 72 ASN A CA 1
ATOM 586 C C . ASN A 1 72 ? -3.256 -12.477 0.840 1.00 79.81 72 ASN A C 1
ATOM 588 O O . ASN A 1 72 ? -3.742 -13.566 0.528 1.00 79.81 72 ASN A O 1
ATOM 592 N N . HIS A 1 73 ? -2.358 -12.336 1.812 1.00 75.38 73 HIS A N 1
ATOM 593 C CA . HIS A 1 73 ? -1.864 -13.444 2.624 1.00 75.38 73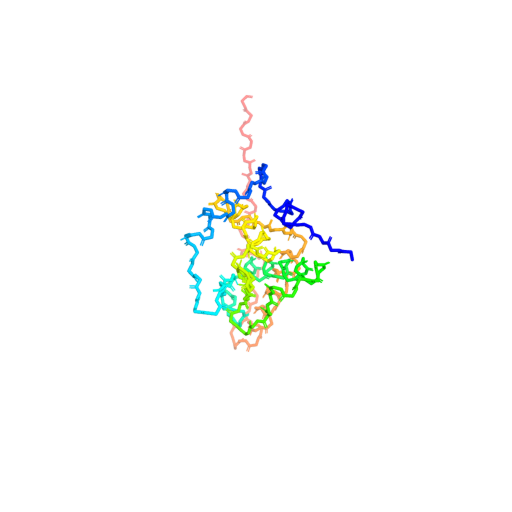 HIS A CA 1
ATOM 594 C C . HIS A 1 73 ? -2.052 -13.124 4.111 1.00 75.38 73 HIS A C 1
ATOM 596 O O . HIS A 1 73 ? -2.005 -11.969 4.522 1.00 75.38 73 HIS A O 1
ATOM 602 N N . ASP A 1 74 ? -2.151 -14.155 4.950 1.00 64.50 74 ASP A N 1
ATOM 603 C CA . ASP A 1 74 ? -2.262 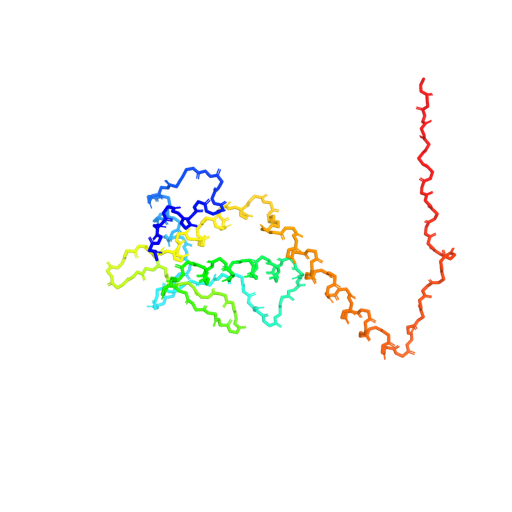-14.064 6.419 1.00 64.50 74 ASP A CA 1
ATOM 604 C C . ASP A 1 74 ? -1.200 -13.168 7.106 1.00 64.50 74 ASP A C 1
ATOM 606 O O . ASP A 1 74 ? -1.340 -12.788 8.266 1.00 64.50 74 ASP A O 1
ATOM 610 N N . ASN A 1 75 ? -0.113 -12.821 6.407 1.00 65.88 75 ASN A N 1
ATOM 611 C CA . ASN A 1 75 ? 1.010 -12.045 6.937 1.00 65.88 75 ASN A CA 1
ATOM 612 C C . ASN A 1 75 ? 1.200 -10.676 6.258 1.00 65.88 75 ASN A C 1
ATOM 614 O O . ASN A 1 75 ? 2.241 -10.051 6.471 1.00 65.88 75 ASN A O 1
ATOM 618 N N . GLY A 1 76 ? 0.229 -10.213 5.468 1.00 75.44 76 GLY A N 1
ATOM 619 C CA . GLY A 1 76 ? 0.255 -8.907 4.808 1.00 75.44 76 GLY A CA 1
ATOM 620 C C . GLY A 1 76 ? -0.145 -8.969 3.336 1.00 75.44 76 GLY A C 1
ATOM 621 O O . GLY A 1 76 ? -0.528 -10.017 2.808 1.00 75.44 76 GLY A O 1
ATOM 622 N N . ILE A 1 77 ? -0.024 -7.827 2.666 1.00 86.75 77 ILE A N 1
ATOM 623 C CA . ILE A 1 77 ? -0.294 -7.703 1.235 1.00 86.75 77 ILE A CA 1
ATOM 624 C C . ILE A 1 77 ? 0.991 -8.085 0.496 1.00 86.75 77 ILE A C 1
ATOM 626 O O . ILE A 1 77 ? 2.022 -7.432 0.667 1.00 86.75 77 ILE A O 1
ATOM 630 N N . ILE A 1 78 ? 0.946 -9.157 -0.293 1.00 89.50 78 ILE A N 1
ATOM 631 C CA . ILE A 1 78 ? 2.063 -9.573 -1.144 1.00 89.50 78 ILE A CA 1
ATOM 632 C C . ILE A 1 78 ? 1.848 -8.958 -2.519 1.00 89.50 78 ILE A C 1
ATOM 634 O O . ILE A 1 78 ? 0.787 -9.118 -3.120 1.00 89.50 78 ILE A O 1
ATOM 638 N N . VAL A 1 79 ? 2.849 -8.242 -3.009 1.00 91.06 79 VAL A N 1
ATOM 639 C CA . VAL A 1 79 ? 2.815 -7.561 -4.298 1.00 91.06 79 VAL A CA 1
ATOM 640 C C . VAL A 1 79 ? 3.868 -8.194 -5.198 1.00 91.06 79 VAL A C 1
ATOM 642 O O . VAL A 1 79 ? 5.046 -8.216 -4.847 1.00 91.06 79 VAL A O 1
ATOM 645 N N . HIS A 1 80 ? 3.443 -8.691 -6.358 1.00 91.12 80 HIS A N 1
ATOM 646 C CA . HIS A 1 80 ? 4.339 -9.160 -7.413 1.00 91.12 80 HIS A CA 1
ATOM 647 C C . HIS A 1 80 ? 5.013 -7.934 -8.026 1.00 91.12 80 HIS A C 1
ATOM 649 O O . HIS A 1 80 ? 4.322 -7.072 -8.567 1.00 91.12 80 HIS A O 1
ATOM 655 N N . MET A 1 81 ? 6.334 -7.809 -7.929 1.00 92.25 81 MET A N 1
ATOM 656 C CA . MET A 1 81 ? 7.035 -6.549 -8.213 1.00 92.25 81 MET A CA 1
ATOM 657 C C . MET A 1 81 ? 7.438 -6.404 -9.676 1.00 92.25 81 MET A C 1
ATOM 659 O O . MET A 1 81 ? 7.407 -5.302 -10.232 1.00 92.25 81 MET A O 1
ATOM 663 N N . ARG A 1 82 ? 7.811 -7.521 -10.302 1.00 90.06 82 ARG A N 1
ATOM 664 C CA . ARG A 1 82 ? 8.157 -7.603 -11.721 1.00 90.06 82 ARG A CA 1
ATOM 665 C C . ARG A 1 82 ? 7.380 -8.732 -12.389 1.00 90.06 82 ARG A C 1
ATOM 667 O O . ARG A 1 82 ? 7.087 -9.738 -11.750 1.00 90.06 82 ARG A O 1
ATOM 674 N N . ASP A 1 83 ? 7.022 -8.542 -13.652 1.00 87.56 83 ASP A N 1
ATOM 675 C CA . ASP A 1 83 ? 6.376 -9.574 -14.462 1.00 87.56 83 ASP A CA 1
ATOM 676 C C . ASP A 1 83 ? 7.390 -10.614 -14.986 1.00 87.56 83 ASP A C 1
ATOM 678 O O . ASP A 1 83 ? 8.590 -10.554 -14.707 1.00 87.56 83 ASP A O 1
ATOM 682 N N . GLU A 1 84 ? 6.915 -11.571 -15.786 1.00 85.06 84 GLU A N 1
ATOM 683 C CA . GLU A 1 84 ? 7.751 -12.616 -16.395 1.00 85.06 84 GLU A CA 1
ATOM 684 C C . GLU A 1 84 ? 8.849 -12.087 -17.341 1.00 85.06 84 GLU A C 1
ATOM 686 O O . GLU A 1 84 ? 9.820 -12.795 -17.615 1.00 85.06 84 GLU A O 1
ATOM 691 N N . ASN A 1 85 ? 8.721 -10.848 -17.823 1.00 87.06 85 ASN A N 1
ATOM 692 C CA . ASN A 1 85 ? 9.702 -10.179 -18.677 1.00 87.06 85 ASN A CA 1
ATOM 693 C C . ASN A 1 85 ? 10.682 -9.313 -17.869 1.00 87.06 85 ASN A C 1
ATOM 695 O O . ASN A 1 85 ? 11.644 -8.790 -18.434 1.00 87.06 85 ASN A O 1
ATOM 699 N N . GLY A 1 86 ? 10.474 -9.189 -16.556 1.00 85.06 86 GLY A N 1
ATOM 700 C CA . GLY A 1 86 ? 11.253 -8.326 -15.679 1.00 85.06 86 GLY A CA 1
ATOM 701 C C . GLY A 1 86 ? 10.766 -6.877 -15.650 1.00 85.06 86 GLY A C 1
ATOM 702 O O . GLY A 1 86 ? 11.460 -6.037 -15.080 1.00 85.06 86 GLY A O 1
ATOM 703 N N . GLU A 1 87 ? 9.603 -6.565 -16.218 1.00 89.00 87 GLU A N 1
ATOM 704 C CA . GLU A 1 87 ? 9.034 -5.214 -16.233 1.00 89.00 87 GLU A CA 1
ATOM 705 C C . GLU A 1 87 ? 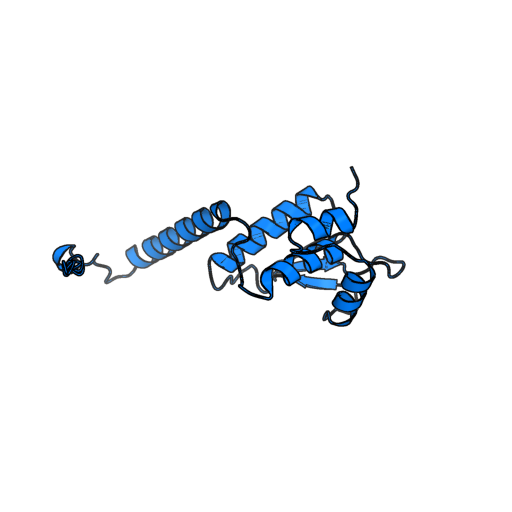8.262 -4.921 -14.934 1.00 89.00 87 GLU A C 1
ATOM 707 O O . GLU A 1 87 ? 7.688 -5.841 -14.346 1.00 89.00 87 GLU A O 1
ATOM 712 N N . PRO A 1 88 ? 8.218 -3.663 -14.451 1.00 91.62 88 PRO A N 1
ATOM 713 C CA . PRO A 1 88 ? 7.436 -3.297 -13.271 1.00 91.62 88 PRO A CA 1
ATOM 714 C C . PRO A 1 88 ? 5.945 -3.612 -13.423 1.00 91.62 88 PRO A C 1
ATOM 716 O O . PRO A 1 88 ? 5.341 -3.347 -14.464 1.00 91.62 88 PRO A O 1
ATOM 719 N N . THR A 1 89 ? 5.319 -4.108 -12.357 1.00 91.94 89 THR A N 1
ATOM 720 C CA . THR A 1 89 ? 3.876 -4.383 -12.353 1.00 91.94 89 THR A CA 1
ATOM 721 C C . THR A 1 89 ? 3.044 -3.178 -11.896 1.00 91.94 89 THR A C 1
ATOM 723 O O . THR A 1 89 ? 3.536 -2.230 -11.280 1.00 91.94 89 THR A O 1
ATOM 726 N N . ILE A 1 90 ? 1.729 -3.247 -12.129 1.00 92.44 90 ILE A N 1
ATOM 727 C CA . ILE A 1 90 ? 0.745 -2.292 -11.588 1.00 92.44 90 ILE A CA 1
ATOM 728 C C . ILE A 1 90 ? 0.791 -2.236 -10.056 1.00 92.44 90 ILE A C 1
ATOM 730 O O . ILE A 1 90 ? 0.679 -1.163 -9.468 1.00 92.44 90 ILE A O 1
ATOM 734 N N . GLY A 1 91 ? 0.999 -3.380 -9.411 1.00 91.94 91 GLY A N 1
ATOM 735 C CA . GLY A 1 91 ? 1.104 -3.505 -7.964 1.00 91.94 91 GLY A CA 1
ATOM 736 C C . GLY A 1 91 ? 2.363 -2.827 -7.440 1.00 91.94 91 GLY A C 1
ATOM 737 O O . GLY A 1 91 ? 2.286 -2.101 -6.454 1.00 91.94 91 GLY A O 1
ATOM 738 N N . ALA A 1 92 ? 3.492 -2.982 -8.139 1.00 92.56 92 ALA A N 1
ATOM 739 C CA . ALA A 1 92 ? 4.723 -2.268 -7.819 1.00 92.56 92 ALA A CA 1
ATOM 740 C C . ALA A 1 92 ? 4.540 -0.752 -7.919 1.00 92.56 92 ALA A C 1
ATOM 742 O O . ALA A 1 92 ? 4.934 -0.029 -7.009 1.00 92.56 92 ALA A O 1
ATOM 743 N N . ALA A 1 93 ? 3.911 -0.268 -8.994 1.00 93.81 93 ALA A N 1
ATOM 744 C CA . ALA A 1 93 ? 3.640 1.157 -9.167 1.00 93.81 93 ALA A CA 1
ATOM 745 C C . ALA A 1 93 ? 2.692 1.707 -8.087 1.00 93.81 93 ALA A C 1
ATOM 747 O O . ALA A 1 93 ? 2.917 2.798 -7.565 1.00 93.81 93 ALA A O 1
ATOM 748 N N . PHE A 1 94 ? 1.670 0.937 -7.708 1.00 93.25 94 PHE A N 1
ATOM 749 C CA . PHE A 1 94 ? 0.782 1.283 -6.602 1.00 93.25 94 PHE A CA 1
ATOM 750 C C . PHE A 1 94 ? 1.529 1.355 -5.264 1.00 93.25 94 PHE A C 1
ATOM 752 O O . PHE A 1 94 ? 1.453 2.369 -4.576 1.00 93.25 94 PHE A O 1
ATOM 759 N N . MET A 1 95 ? 2.277 0.305 -4.911 1.00 93.00 95 MET A N 1
ATOM 760 C CA . MET A 1 95 ? 3.053 0.243 -3.669 1.00 93.00 95 MET A CA 1
ATOM 761 C C . MET A 1 95 ? 4.074 1.381 -3.596 1.00 93.00 95 MET A C 1
ATOM 763 O O . MET A 1 95 ? 4.185 2.022 -2.556 1.00 93.00 95 MET A O 1
ATOM 767 N N . TYR A 1 96 ? 4.739 1.695 -4.711 1.00 93.00 96 TYR A N 1
ATOM 768 C CA . TYR A 1 96 ? 5.625 2.851 -4.824 1.00 93.00 96 TYR A CA 1
ATOM 769 C C . TYR A 1 96 ? 4.907 4.159 -4.473 1.00 93.00 96 TYR A C 1
ATOM 771 O O . TYR A 1 96 ? 5.373 4.905 -3.615 1.00 93.00 96 TYR A O 1
ATOM 779 N N . GLY A 1 97 ? 3.744 4.417 -5.080 1.00 91.56 97 GLY A N 1
ATOM 780 C CA . GLY A 1 97 ? 2.967 5.623 -4.789 1.00 91.56 97 GLY A CA 1
ATOM 781 C C . GLY A 1 97 ? 2.547 5.724 -3.321 1.00 91.56 97 GLY A C 1
ATOM 782 O O . GLY A 1 97 ? 2.594 6.811 -2.747 1.00 91.56 97 GLY A O 1
ATOM 783 N N . VAL A 1 98 ? 2.182 4.601 -2.693 1.00 91.44 98 VAL A N 1
ATOM 784 C CA . VAL A 1 98 ? 1.813 4.577 -1.271 1.00 91.44 98 VAL A CA 1
ATOM 785 C C . VAL A 1 98 ? 3.029 4.795 -0.366 1.00 91.44 98 VAL A C 1
ATOM 787 O O . VAL A 1 98 ? 2.947 5.589 0.565 1.00 91.44 98 VAL A O 1
ATOM 790 N N . GLU A 1 99 ? 4.165 4.140 -0.609 1.00 89.88 99 GLU A N 1
ATOM 791 C CA . GLU A 1 99 ? 5.361 4.333 0.223 1.00 89.88 99 GLU A CA 1
ATOM 792 C C . GLU A 1 99 ? 5.896 5.768 0.143 1.00 89.88 99 GLU A C 1
ATOM 794 O O . GLU A 1 99 ? 6.214 6.358 1.179 1.00 89.88 99 GLU A O 1
ATOM 799 N N . GLU A 1 100 ? 5.917 6.371 -1.049 1.00 88.25 100 GLU A N 1
ATOM 800 C CA . GLU A 1 100 ? 6.291 7.783 -1.215 1.00 88.25 100 GLU A CA 1
ATOM 801 C C . GLU A 1 100 ? 5.343 8.708 -0.438 1.00 88.25 100 GLU A C 1
ATOM 803 O O . GLU A 1 100 ? 5.790 9.656 0.206 1.00 88.25 100 GLU A O 1
ATOM 808 N N . TYR A 1 101 ? 4.040 8.403 -0.418 1.00 87.38 101 TYR A N 1
ATOM 809 C CA . TYR A 1 101 ? 3.068 9.136 0.397 1.00 87.38 101 TYR A CA 1
ATOM 810 C C . TYR A 1 101 ? 3.330 8.998 1.905 1.00 87.38 101 TYR A C 1
ATOM 812 O O . TYR A 1 101 ? 3.155 9.952 2.667 1.00 87.38 101 TYR A O 1
ATOM 820 N N . LEU A 1 102 ? 3.765 7.815 2.351 1.00 83.38 102 LEU A N 1
ATOM 821 C CA . LEU A 1 102 ? 3.962 7.511 3.769 1.00 83.38 102 LEU A CA 1
ATOM 822 C C . LEU A 1 102 ? 5.301 8.002 4.347 1.00 83.38 102 LEU A C 1
ATOM 824 O O . LEU A 1 102 ? 5.408 8.139 5.569 1.00 83.38 102 LEU A O 1
ATOM 828 N N . THR A 1 103 ? 6.293 8.295 3.498 1.00 75.50 103 THR A N 1
ATOM 829 C CA . THR A 1 103 ? 7.702 8.516 3.886 1.00 75.50 103 THR A CA 1
ATOM 830 C C . THR A 1 103 ? 7.919 9.689 4.860 1.00 75.50 103 THR A C 1
ATOM 832 O O . THR A 1 103 ? 8.823 9.618 5.693 1.00 75.50 103 THR A O 1
ATOM 835 N N . ASP A 1 104 ? 7.068 10.723 4.839 1.00 56.62 104 ASP A N 1
ATOM 836 C CA . ASP A 1 104 ? 7.293 11.950 5.626 1.00 56.62 104 ASP A CA 1
ATOM 837 C C . ASP A 1 104 ? 6.387 12.129 6.862 1.00 56.62 104 ASP A C 1
ATOM 839 O O . ASP A 1 104 ? 6.749 12.877 7.774 1.00 56.62 104 ASP A O 1
ATOM 843 N N . ALA A 1 105 ? 5.217 11.481 6.932 1.00 58.41 105 ALA A N 1
ATOM 844 C CA . ALA A 1 105 ? 4.232 11.773 7.988 1.00 58.41 105 ALA A CA 1
ATOM 845 C C . ALA A 1 105 ? 3.443 10.569 8.529 1.00 58.41 105 ALA A C 1
ATOM 847 O O . ALA A 1 105 ? 2.604 10.773 9.404 1.00 58.41 105 ALA A O 1
ATOM 848 N N . TYR A 1 106 ? 3.684 9.349 8.028 1.00 68.94 106 TYR A N 1
ATOM 849 C CA . TYR A 1 106 ? 2.811 8.183 8.249 1.00 68.94 106 TYR A CA 1
ATOM 850 C C . TYR A 1 106 ? 1.302 8.550 8.296 1.00 68.94 106 TYR A C 1
ATOM 852 O O . TYR A 1 106 ? 0.622 8.302 9.295 1.00 68.94 106 TYR A O 1
ATOM 860 N N . PRO A 1 107 ? 0.798 9.255 7.263 1.00 80.56 107 PRO A N 1
ATOM 861 C CA . PRO A 1 107 ? -0.554 9.792 7.220 1.00 80.56 107 PRO A CA 1
ATOM 862 C C . PRO A 1 107 ? -1.627 8.701 7.144 1.00 80.56 107 PRO A C 1
ATOM 864 O O . PRO A 1 107 ? -1.382 7.546 6.785 1.00 80.56 107 PRO A O 1
ATOM 867 N N . VAL A 1 108 ? -2.853 9.118 7.442 1.00 85.06 108 VAL A N 1
ATOM 868 C CA . VAL A 1 108 ? -4.058 8.325 7.210 1.00 85.06 108 VAL A CA 1
ATOM 869 C C . VAL A 1 108 ? -4.372 8.345 5.713 1.00 85.06 108 VAL A C 1
ATOM 871 O O . VAL A 1 108 ? -4.505 9.420 5.131 1.00 85.06 108 VAL A O 1
ATOM 874 N N . LEU A 1 109 ? -4.490 7.173 5.081 1.00 87.06 109 LEU A N 1
ATOM 875 C CA . LEU A 1 109 ? -4.848 7.079 3.658 1.00 87.06 109 LEU A CA 1
ATOM 876 C C . LEU A 1 109 ? -6.323 7.440 3.407 1.00 87.06 109 LEU A C 1
ATOM 878 O O . LEU A 1 109 ? -6.654 7.994 2.361 1.00 87.06 109 LEU A O 1
ATOM 882 N N . ASP A 1 110 ? -7.204 7.129 4.362 1.00 90.38 110 ASP A N 1
ATOM 883 C CA . ASP A 1 110 ? -8.634 7.457 4.345 1.00 90.38 110 ASP A CA 1
ATOM 884 C C . ASP A 1 110 ? -9.146 7.688 5.779 1.00 90.38 110 ASP A C 1
ATOM 886 O O . ASP A 1 110 ? -9.216 6.758 6.587 1.00 90.38 110 ASP A O 1
ATOM 890 N N . ASP A 1 111 ? -9.513 8.933 6.098 1.00 88.88 111 ASP A N 1
ATOM 891 C CA . ASP A 1 111 ? -9.993 9.332 7.430 1.00 88.88 111 ASP A CA 1
ATOM 892 C C . ASP A 1 111 ? -11.274 8.598 7.860 1.00 88.88 111 ASP A C 1
ATOM 894 O O . ASP A 1 111 ? -11.503 8.389 9.056 1.00 88.88 111 ASP A O 1
ATOM 898 N N . THR A 1 112 ? -12.125 8.212 6.902 1.00 92.19 112 THR A N 1
ATOM 899 C CA . THR A 1 112 ? -13.379 7.507 7.201 1.00 92.19 112 THR A CA 1
ATOM 900 C C . THR A 1 112 ? -13.085 6.069 7.596 1.00 92.19 112 THR A C 1
ATOM 902 O O . THR A 1 112 ? -13.557 5.623 8.640 1.00 92.19 112 THR A O 1
ATOM 905 N N . GLU A 1 113 ? -12.249 5.375 6.817 1.00 92.06 113 GLU A N 1
ATOM 906 C CA . GLU A 1 113 ? -11.803 4.016 7.147 1.00 92.06 113 GLU A CA 1
ATOM 907 C C . GLU A 1 113 ? -11.122 3.994 8.521 1.00 92.06 113 GLU A C 1
ATOM 909 O O . GLU A 1 113 ? -11.450 3.164 9.367 1.00 92.06 113 GLU A O 1
ATOM 914 N N . PHE A 1 114 ? -10.226 4.951 8.782 1.00 90.56 114 PHE A N 1
ATOM 915 C CA . PHE A 1 114 ? -9.549 5.040 10.071 1.00 90.56 114 PHE A CA 1
ATOM 916 C C . PHE A 1 114 ? -10.523 5.240 11.233 1.00 90.56 114 PHE A C 1
ATOM 918 O O . PHE A 1 114 ? -10.445 4.512 12.221 1.00 90.56 114 PHE A O 1
ATOM 925 N N . SER A 1 115 ? -11.483 6.160 11.099 1.00 90.06 115 SER A N 1
ATOM 926 C CA . SER A 1 115 ? -12.486 6.414 12.140 1.00 90.06 115 SER A CA 1
ATOM 927 C C . SER A 1 115 ? -13.346 5.178 12.439 1.00 90.06 115 SER A C 1
ATOM 929 O O . SER A 1 115 ? -13.664 4.903 13.596 1.00 90.06 115 SER A O 1
ATOM 931 N N . GLU A 1 116 ? -13.727 4.414 11.410 1.00 91.62 116 GLU A N 1
ATOM 932 C CA . GLU A 1 116 ? -14.532 3.196 11.561 1.00 91.62 116 GLU A CA 1
ATOM 933 C C . GLU 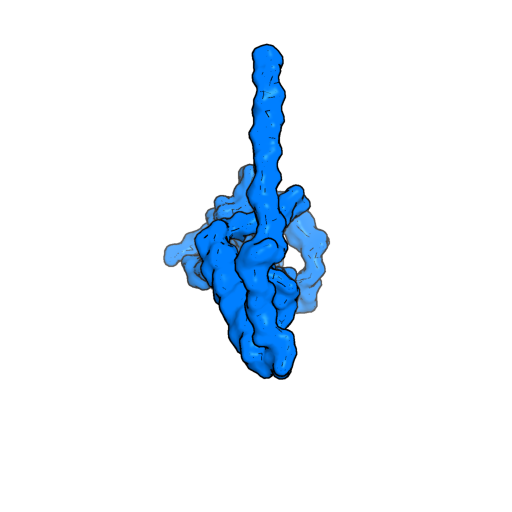A 1 116 ? -13.745 2.050 12.214 1.00 91.62 116 GLU A C 1
ATOM 935 O O . GLU A 1 116 ? -14.276 1.325 13.063 1.00 91.62 116 GLU A O 1
ATOM 940 N N . VAL A 1 117 ? -12.472 1.887 11.843 1.00 88.38 117 VAL A N 1
ATOM 941 C CA . VAL A 1 117 ? -11.570 0.900 12.448 1.00 88.38 117 VAL A CA 1
ATOM 942 C C . VAL A 1 117 ? -11.271 1.264 13.903 1.00 88.38 117 VAL A C 1
ATOM 944 O O . VAL A 1 117 ? -11.396 0.406 14.777 1.00 88.38 117 VAL A O 1
ATOM 947 N N . GLU A 1 118 ? -10.958 2.527 14.192 1.00 90.81 118 GLU A N 1
ATOM 948 C CA . GLU A 1 118 ? -10.691 3.004 15.551 1.00 90.81 118 GLU A CA 1
ATOM 949 C C . GLU A 1 118 ? -11.909 2.813 16.474 1.00 90.81 118 GLU A C 1
ATOM 951 O O . GLU A 1 118 ? -11.767 2.266 17.571 1.00 90.81 118 GLU A O 1
ATOM 956 N N . ASP A 1 119 ? -13.122 3.174 16.028 1.00 89.88 119 ASP A N 1
ATOM 957 C CA . ASP A 1 119 ? -14.351 2.964 16.814 1.00 89.88 119 ASP A CA 1
ATOM 958 C C . ASP A 1 119 ? -14.586 1.475 17.111 1.00 89.88 119 ASP A C 1
ATOM 960 O O . ASP A 1 119 ? -14.937 1.114 18.239 1.00 89.88 119 ASP A O 1
ATOM 964 N N . ARG A 1 120 ? -14.343 0.589 16.134 1.00 91.44 120 ARG A N 1
ATOM 965 C CA . ARG A 1 120 ? -14.441 -0.864 16.342 1.00 91.44 120 ARG A CA 1
ATOM 966 C C . ARG A 1 120 ? -13.450 -1.345 17.402 1.00 91.44 120 ARG A C 1
ATOM 968 O O . ARG A 1 120 ? -13.857 -2.032 18.335 1.00 91.44 120 ARG A O 1
ATOM 975 N N . TRP A 1 121 ? -12.182 -0.954 17.299 1.00 87.88 121 TRP A N 1
ATOM 976 C CA . TRP A 1 121 ? -11.142 -1.356 18.250 1.00 87.88 121 TRP A CA 1
ATOM 977 C C . TRP A 1 121 ? -11.438 -0.888 19.672 1.00 87.88 121 TRP A C 1
ATOM 979 O O . TRP A 1 121 ? -11.280 -1.652 20.626 1.00 87.88 121 TRP A O 1
ATOM 989 N N . LEU A 1 122 ? -11.907 0.353 19.824 1.00 86.62 122 LEU A N 1
ATOM 990 C CA . LEU A 1 122 ? -12.305 0.888 21.122 1.00 86.62 122 LEU A CA 1
ATOM 991 C C . LEU A 1 122 ? -13.460 0.082 21.724 1.00 86.62 122 LEU A C 1
ATOM 993 O O . LEU A 1 122 ? -13.423 -0.237 22.913 1.00 86.62 122 LEU A O 1
ATOM 997 N N . ARG A 1 123 ? -14.472 -0.281 20.925 1.00 85.75 123 ARG A N 1
ATOM 998 C CA . ARG A 1 123 ? -15.589 -1.125 21.384 1.00 85.75 123 ARG A CA 1
ATOM 999 C C . ARG A 1 123 ? -15.120 -2.506 21.817 1.00 85.75 123 ARG A C 1
ATOM 1001 O O . ARG A 1 123 ? -15.485 -2.930 22.912 1.00 85.75 123 ARG A O 1
ATOM 1008 N N . ASP A 1 124 ? -14.302 -3.167 21.003 1.00 85.25 124 ASP A N 1
ATOM 1009 C CA . ASP A 1 124 ? -13.780 -4.503 21.297 1.00 85.25 124 ASP A CA 1
ATOM 1010 C C . ASP A 1 124 ? -12.948 -4.495 22.584 1.00 85.25 124 ASP A C 1
ATOM 1012 O O . ASP A 1 124 ? -13.105 -5.375 23.434 1.00 85.25 124 ASP A O 1
ATOM 1016 N N . TRP A 1 125 ? -12.126 -3.460 22.778 1.00 82.12 125 TRP A N 1
ATOM 1017 C CA . TRP A 1 125 ? -11.387 -3.251 24.021 1.00 82.12 125 TRP A CA 1
ATOM 1018 C C . TRP A 1 125 ? -12.328 -3.066 25.220 1.00 82.12 125 TRP A C 1
ATOM 1020 O O . TRP A 1 125 ? -12.190 -3.759 26.227 1.00 82.12 125 TRP A O 1
ATOM 1030 N N . PHE A 1 126 ? -13.335 -2.191 25.115 1.00 78.31 126 PHE A N 1
ATOM 1031 C CA . PHE A 1 126 ? -14.301 -1.981 26.199 1.00 78.31 126 PHE A CA 1
ATOM 1032 C C . PHE A 1 126 ? -15.097 -3.244 26.541 1.00 78.31 126 PHE A C 1
ATOM 1034 O O . PHE A 1 126 ? -15.390 -3.477 27.713 1.00 78.31 126 PHE A O 1
ATOM 1041 N N . ASP A 1 127 ? -15.477 -4.051 25.554 1.00 77.50 127 ASP A N 1
ATOM 1042 C CA . ASP A 1 127 ? -16.232 -5.280 25.790 1.00 77.50 127 ASP A CA 1
ATOM 1043 C C . ASP A 1 127 ? -15.368 -6.380 26.426 1.00 77.50 127 ASP A C 1
ATOM 1045 O O . ASP A 1 127 ? -15.861 -7.114 27.288 1.00 77.50 127 ASP A O 1
ATOM 1049 N N . GLN A 1 128 ? -14.072 -6.439 26.100 1.00 73.94 128 GLN A N 1
ATOM 1050 C CA . GLN A 1 128 ? -13.104 -7.277 26.816 1.00 73.94 128 GLN A CA 1
ATOM 1051 C C . GLN A 1 128 ? -12.935 -6.825 28.276 1.00 73.94 128 GLN A C 1
ATOM 1053 O O . GLN A 1 128 ? -13.006 -7.650 29.190 1.00 73.94 128 GLN A O 1
ATOM 1058 N N . GLU A 1 129 ? -12.791 -5.520 28.512 1.00 68.69 129 GLU A N 1
ATOM 1059 C CA . GLU A 1 129 ? -12.617 -4.943 29.851 1.00 68.69 129 GLU A CA 1
ATOM 1060 C C . GLU A 1 129 ? -13.866 -5.089 30.732 1.00 68.69 129 GLU A C 1
ATOM 1062 O O . GLU A 1 129 ? -13.749 -5.416 31.910 1.00 68.69 129 GLU A O 1
ATOM 1067 N N . LYS A 1 130 ? -15.081 -4.965 30.180 1.00 61.00 130 LYS A N 1
ATOM 1068 C CA . LYS A 1 130 ? -16.332 -5.254 30.916 1.00 61.00 130 LYS A CA 1
ATOM 1069 C C . LYS A 1 130 ? -16.399 -6.690 31.445 1.00 61.00 130 LYS A C 1
ATOM 1071 O O . LYS A 1 130 ? -17.115 -6.951 32.412 1.00 61.00 130 LYS A O 1
ATOM 1076 N N . GLY A 1 131 ? -15.710 -7.627 30.794 1.00 59.28 131 GLY A N 1
ATOM 1077 C CA . GLY A 1 131 ? -15.588 -9.016 31.236 1.00 59.28 131 GLY A CA 1
ATOM 1078 C C . GLY A 1 131 ? -14.517 -9.234 32.311 1.00 59.28 131 GLY A C 1
ATOM 1079 O O . GLY A 1 131 ? -14.483 -10.307 32.922 1.00 59.28 131 GLY A O 1
ATOM 1080 N N . ALA A 1 132 ? -13.650 -8.247 32.561 1.00 64.38 132 ALA A N 1
ATOM 1081 C CA . ALA A 1 132 ? -12.616 -8.312 33.582 1.00 64.38 132 ALA A CA 1
ATOM 1082 C C . ALA A 1 132 ? -13.229 -8.123 34.978 1.00 64.38 132 ALA A C 1
ATOM 1084 O O . ALA A 1 132 ? -14.081 -7.267 35.211 1.00 64.38 132 ALA A O 1
ATOM 1085 N N . LYS A 1 133 ? -12.792 -8.950 35.934 1.00 53.97 133 LYS A N 1
ATOM 1086 C CA . LYS A 1 133 ? -13.436 -9.131 37.249 1.00 53.97 133 LYS A CA 1
ATOM 1087 C C . LYS A 1 133 ? -13.484 -7.887 38.151 1.00 53.97 133 LYS A C 1
ATOM 1089 O O . LYS A 1 133 ? -14.196 -7.934 39.149 1.00 53.97 133 LYS A O 1
ATOM 1094 N N . ASP A 1 134 ? -12.783 -6.814 37.789 1.00 60.91 134 ASP A N 1
ATOM 1095 C CA . ASP A 1 134 ? -12.586 -5.608 38.603 1.00 60.91 134 ASP A CA 1
ATOM 1096 C C . ASP A 1 134 ? -12.882 -4.303 37.829 1.00 60.91 134 ASP A C 1
ATOM 1098 O O . ASP A 1 134 ? -12.420 -3.227 38.215 1.00 60.91 134 ASP A O 1
ATOM 1102 N N . TRP A 1 135 ? -13.629 -4.369 36.718 1.00 56.62 135 TRP A N 1
ATOM 1103 C CA . TRP A 1 135 ? -13.960 -3.175 35.937 1.00 56.62 135 TRP A CA 1
ATOM 1104 C C . TRP A 1 135 ? -15.135 -2.401 36.553 1.00 56.62 135 TRP A C 1
ATOM 1106 O O . TRP A 1 135 ? -16.296 -2.799 36.445 1.00 56.62 135 TRP A O 1
ATOM 1116 N N . GLU A 1 136 ? -14.836 -1.256 37.167 1.00 58.66 136 GLU A N 1
ATOM 1117 C CA . GLU A 1 136 ? -15.814 -0.204 37.450 1.00 58.66 136 GLU A CA 1
ATOM 1118 C C . GLU A 1 136 ? -15.517 1.013 36.557 1.00 58.66 136 GLU A C 1
ATOM 1120 O O . GLU A 1 136 ? -14.377 1.493 36.530 1.00 58.66 136 GLU A O 1
ATOM 1125 N N . PRO A 1 137 ? -16.507 1.565 35.828 1.00 57.88 137 PRO A N 1
ATOM 1126 C CA . PRO A 1 137 ? -16.306 2.823 35.127 1.00 57.88 137 PRO A CA 1
ATOM 1127 C C . PRO A 1 137 ? -16.012 3.914 36.163 1.00 57.88 137 PRO A C 1
ATOM 1129 O O . PRO A 1 137 ? -16.797 4.115 37.093 1.00 57.88 137 PRO A O 1
ATOM 1132 N N . LYS A 1 138 ? -14.890 4.635 36.014 1.00 55.78 138 LYS A N 1
ATOM 1133 C CA . LYS A 1 138 ? -14.561 5.746 36.920 1.00 55.78 138 LYS A CA 1
ATOM 1134 C C . LYS A 1 138 ? -15.732 6.738 36.967 1.00 55.78 138 LYS A C 1
ATOM 1136 O O . LYS A 1 138 ? -16.211 7.148 35.905 1.00 55.78 138 LYS A O 1
ATOM 1141 N N . PRO A 1 139 ? -16.197 7.154 38.159 1.00 54.47 139 PRO A N 1
ATOM 1142 C CA . PRO A 1 139 ? -17.251 8.149 38.267 1.00 54.47 139 PRO A CA 1
ATOM 1143 C C . PRO A 1 139 ? -16.848 9.431 37.533 1.00 54.47 139 PRO A C 1
ATOM 1145 O O . PRO A 1 139 ? -15.732 9.921 37.697 1.00 54.47 139 PRO A O 1
ATOM 1148 N N . LEU A 1 140 ? -17.784 10.030 36.790 1.00 54.66 140 LEU A N 1
ATOM 1149 C CA . LEU A 1 140 ? -17.616 11.323 36.101 1.00 54.66 140 LEU A CA 1
ATOM 1150 C C . LEU A 1 140 ? -17.084 12.456 37.004 1.00 54.66 140 LEU A C 1
ATOM 1152 O O . LEU A 1 140 ? -16.589 13.456 36.498 1.00 54.66 140 LEU A O 1
ATOM 1156 N N . ALA A 1 141 ? -17.157 12.303 38.328 1.00 56.03 141 ALA A N 1
ATOM 1157 C CA . ALA A 1 141 ? -16.597 13.231 39.306 1.00 56.03 141 ALA A CA 1
ATOM 1158 C C . ALA A 1 141 ? -15.051 13.283 39.328 1.00 56.03 141 ALA A C 1
ATOM 1160 O O . ALA A 1 141 ? -14.501 14.232 39.879 1.00 56.03 141 ALA A O 1
ATOM 1161 N N . GLU A 1 142 ? -14.356 12.309 38.725 1.00 50.38 142 GLU A N 1
ATOM 1162 C CA . GLU A 1 142 ? -12.891 12.316 38.548 1.00 50.38 142 GLU A CA 1
ATOM 1163 C C . GLU A 1 142 ? -12.445 12.732 37.135 1.00 50.38 142 GLU A C 1
ATOM 1165 O O . GLU A 1 142 ? -11.244 12.794 36.859 1.00 50.38 142 GLU A O 1
ATOM 1170 N N . ALA A 1 143 ? -13.381 13.046 36.230 1.00 50.78 143 ALA A N 1
ATOM 1171 C CA . ALA A 1 143 ? -13.032 13.673 34.963 1.00 50.78 143 ALA A CA 1
ATOM 1172 C C . ALA A 1 143 ? -12.415 15.044 35.268 1.00 50.78 143 ALA A C 1
ATOM 1174 O O . ALA A 1 143 ? -13.045 15.890 35.903 1.00 50.78 143 ALA A O 1
ATOM 1175 N N . ILE A 1 144 ? -11.158 15.230 34.855 1.00 53.84 144 ILE A N 1
ATOM 1176 C CA . ILE A 1 144 ? -10.399 16.474 35.015 1.00 53.84 144 ILE A CA 1
ATOM 1177 C C . ILE A 1 144 ? -11.329 17.640 34.650 1.00 53.84 144 ILE A C 1
ATOM 1179 O O . ILE A 1 144 ? -11.846 17.646 33.527 1.00 53.84 144 ILE A O 1
ATOM 1183 N N . PRO A 1 145 ? -11.582 18.607 35.557 1.00 51.16 145 PRO A N 1
ATOM 1184 C CA . PRO A 1 145 ? -12.433 19.733 35.219 1.00 51.16 145 PRO A CA 1
ATOM 1185 C C . PRO A 1 145 ? -11.849 20.414 33.977 1.00 51.16 145 PRO A C 1
ATOM 1187 O O . PRO A 1 145 ? -10.620 20.516 33.871 1.00 51.16 145 PRO A O 1
ATOM 1190 N N . PRO A 1 146 ? -12.687 20.855 33.021 1.00 52.84 146 PRO A N 1
ATOM 1191 C CA . PRO A 1 146 ? -12.199 21.542 31.836 1.00 52.84 146 PRO A CA 1
ATOM 1192 C C . PRO A 1 146 ? -11.260 22.659 32.286 1.00 52.84 146 PRO A C 1
ATOM 1194 O O . PRO A 1 146 ? -11.635 23.482 33.122 1.00 52.84 146 PRO A O 1
ATOM 1197 N N . ARG A 1 147 ? -10.013 22.646 31.792 1.00 51.88 147 ARG A N 1
ATOM 1198 C CA . ARG A 1 147 ? -9.051 23.717 32.065 1.00 51.88 147 ARG A CA 1
ATOM 1199 C C . ARG A 1 147 ? -9.735 25.028 31.697 1.00 51.88 147 ARG A C 1
ATOM 1201 O O . ARG A 1 147 ? -9.990 25.266 30.519 1.00 51.88 147 ARG A O 1
ATOM 1208 N N . GLU A 1 148 ? -10.035 25.862 32.689 1.00 49.44 148 GLU A N 1
ATOM 1209 C CA . GLU A 1 148 ? -10.462 27.232 32.439 1.00 49.44 148 GLU A CA 1
ATOM 1210 C C . GLU A 1 148 ? -9.356 27.904 31.624 1.00 49.44 148 GLU A C 1
ATOM 1212 O O . GLU A 1 148 ? -8.260 28.179 32.121 1.00 49.44 148 GLU A O 1
ATOM 1217 N N . ILE A 1 149 ? -9.620 28.125 30.337 1.00 54.06 149 ILE A N 1
ATOM 1218 C CA . ILE A 1 149 ? -8.771 28.949 29.488 1.00 54.06 149 ILE A CA 1
ATOM 1219 C C . ILE A 1 149 ? -8.897 30.366 30.043 1.00 54.06 149 ILE A C 1
ATOM 1221 O O . ILE A 1 149 ? -9.847 31.091 29.744 1.00 54.06 149 ILE A O 1
ATOM 1225 N N . GLN A 1 150 ? -7.949 30.764 30.892 1.00 47.03 150 GLN A N 1
ATOM 1226 C CA . GLN A 1 150 ? -7.814 32.153 31.303 1.00 47.03 150 GLN A CA 1
ATOM 1227 C C . GLN A 1 150 ? -7.353 32.963 30.091 1.00 47.03 150 GLN A C 1
ATOM 1229 O O . GLN A 1 150 ? -6.159 33.099 29.824 1.00 47.03 150 GLN A O 1
ATOM 1234 N N . PHE A 1 151 ? -8.308 33.524 29.351 1.00 45.91 151 PHE A N 1
ATOM 1235 C CA . PHE A 1 151 ? -8.024 34.608 28.423 1.00 45.91 151 PHE A CA 1
ATOM 1236 C C . PHE A 1 151 ? -7.521 35.806 29.233 1.00 45.91 151 PHE A C 1
ATOM 1238 O O . PHE A 1 151 ? -8.306 36.576 29.789 1.00 45.91 151 PHE A O 1
ATOM 1245 N N . LYS A 1 152 ? -6.198 35.980 29.302 1.00 45.94 152 LYS A N 1
ATOM 1246 C CA . LYS A 1 152 ? -5.614 37.271 29.665 1.00 45.94 152 LYS A CA 1
ATOM 1247 C C . LYS A 1 152 ? -6.003 38.264 28.573 1.00 45.94 152 LYS A C 1
ATOM 1249 O O . LYS A 1 152 ? -5.471 38.220 27.468 1.00 45.94 152 LYS A O 1
ATOM 1254 N N . ARG A 1 153 ? -6.968 39.130 28.879 1.00 47.72 153 ARG A N 1
ATOM 1255 C CA . ARG A 1 153 ? -7.183 40.366 28.126 1.00 47.72 153 ARG A CA 1
ATOM 1256 C C . ARG A 1 153 ? -5.997 41.282 28.430 1.00 47.72 153 ARG A C 1
ATOM 1258 O O . ARG A 1 153 ? -5.823 41.662 29.587 1.00 47.72 153 ARG A O 1
ATOM 1265 N N . ASN A 1 154 ? -5.178 41.550 27.416 1.00 48.41 154 ASN A N 1
ATOM 1266 C CA . ASN A 1 154 ? -4.311 42.728 27.395 1.00 48.41 154 ASN A CA 1
ATOM 1267 C C . ASN A 1 154 ? -5.159 43.972 27.128 1.00 48.41 154 ASN A C 1
ATOM 1269 O O . ASN A 1 154 ? -6.150 43.839 26.371 1.00 48.41 154 ASN A O 1
#

Organism: Bifidobacterium pseudocatenulatum (NCBI:txid28026)

Radius of gyration: 21.31 Å; chains: 1; bounding box: 34×58×58 Å

pLDDT: mean 79.08, std 14.89, range [45.91, 93.81]